Protein AF-A0A948G8B1-F1 (afdb_monomer_lite)

Structure (mmCIF, N/CA/C/O backbone):
data_AF-A0A948G8B1-F1
#
_entry.id   AF-A0A948G8B1-F1
#
loop_
_atom_site.group_PDB
_atom_site.id
_atom_site.type_symbol
_atom_site.label_atom_id
_atom_site.label_alt_id
_atom_site.label_comp_id
_atom_site.label_asym_id
_atom_site.label_entity_id
_atom_site.label_seq_id
_atom_site.pdbx_PDB_ins_code
_atom_site.Cartn_x
_atom_site.Cartn_y
_atom_site.Cartn_z
_atom_site.occupancy
_atom_site.B_iso_or_equiv
_atom_site.auth_seq_id
_atom_site.auth_comp_id
_atom_site.auth_asym_id
_atom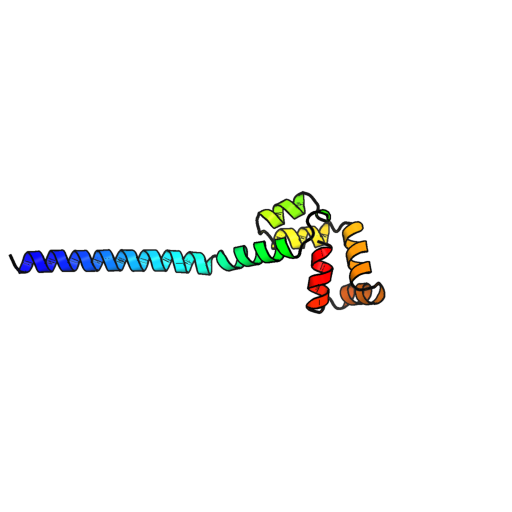_site.auth_atom_id
_atom_site.pdbx_PDB_model_num
ATOM 1 N N . MET A 1 1 ? 44.461 9.089 -49.439 1.00 60.22 1 MET A N 1
ATOM 2 C CA . ME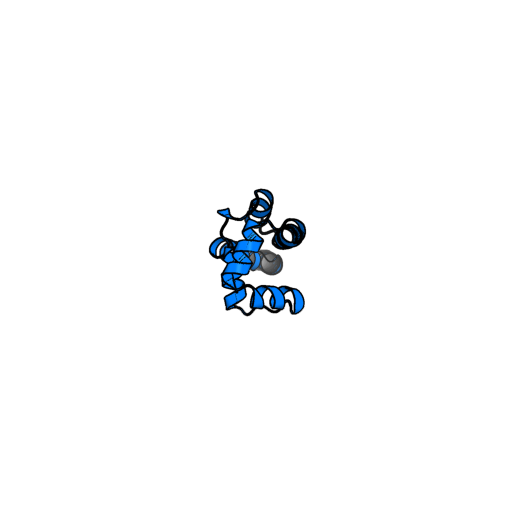T A 1 1 ? 43.293 8.198 -49.259 1.00 60.22 1 MET A CA 1
ATOM 3 C C . MET A 1 1 ? 43.268 7.544 -47.868 1.00 60.22 1 MET A C 1
ATOM 5 O O . MET A 1 1 ? 42.324 7.785 -47.132 1.00 60.22 1 MET A O 1
ATOM 9 N N . PHE A 1 2 ? 44.329 6.848 -47.433 1.00 64.75 2 PHE A N 1
ATOM 10 C CA . PHE A 1 2 ? 44.384 6.138 -46.135 1.00 64.75 2 PHE A CA 1
ATOM 11 C C . PHE A 1 2 ? 44.199 7.018 -44.874 1.00 64.75 2 PHE A C 1
ATOM 13 O O . PHE A 1 2 ? 43.527 6.619 -43.927 1.00 64.75 2 PHE A O 1
ATOM 20 N N . LYS A 1 3 ? 44.744 8.248 -44.862 1.00 74.81 3 LYS A N 1
ATOM 21 C CA . LYS A 1 3 ? 44.592 9.189 -43.730 1.00 74.81 3 LYS A CA 1
ATOM 22 C C . LYS A 1 3 ? 43.145 9.664 -43.535 1.00 74.81 3 LYS A C 1
ATOM 24 O O . LYS A 1 3 ? 42.688 9.727 -42.405 1.00 74.81 3 LYS A O 1
ATOM 29 N N . ILE A 1 4 ? 42.425 9.932 -44.627 1.00 76.00 4 ILE A N 1
ATOM 30 C CA . ILE A 1 4 ? 41.033 10.416 -44.592 1.00 76.00 4 ILE A CA 1
ATOM 31 C C . ILE A 1 4 ? 40.105 9.316 -44.068 1.00 76.00 4 ILE A C 1
ATOM 33 O O . ILE A 1 4 ? 39.298 9.572 -43.183 1.00 76.00 4 ILE A O 1
ATOM 37 N N . VAL A 1 5 ? 40.283 8.076 -44.538 1.00 77.75 5 VAL A N 1
ATOM 38 C CA . VAL A 1 5 ? 39.512 6.914 -44.060 1.00 77.75 5 VAL A CA 1
ATOM 39 C C . VAL A 1 5 ? 39.718 6.693 -42.558 1.00 77.75 5 VAL A C 1
ATOM 41 O O . VAL A 1 5 ? 38.753 6.476 -41.832 1.00 77.75 5 VAL A O 1
ATOM 44 N N . LYS A 1 6 ? 40.956 6.832 -42.064 1.00 79.31 6 LYS A N 1
ATOM 45 C CA . LYS A 1 6 ? 41.266 6.719 -40.631 1.00 79.31 6 LYS A CA 1
ATOM 46 C C . LYS A 1 6 ? 40.611 7.828 -39.798 1.00 79.31 6 LYS A C 1
ATOM 48 O O . LYS A 1 6 ? 40.085 7.542 -38.728 1.00 79.31 6 LYS A O 1
ATOM 53 N N . THR A 1 7 ? 40.614 9.071 -40.283 1.00 83.69 7 THR A N 1
ATOM 54 C CA . THR A 1 7 ? 39.961 10.200 -39.600 1.00 83.69 7 THR A CA 1
ATOM 55 C C . THR A 1 7 ? 38.443 10.036 -39.557 1.00 83.69 7 THR A C 1
ATOM 57 O O . THR A 1 7 ? 37.842 10.231 -38.505 1.00 83.69 7 THR A O 1
ATOM 60 N N . VAL A 1 8 ? 37.824 9.615 -40.663 1.00 82.50 8 VAL A N 1
ATOM 61 C CA . VAL A 1 8 ? 36.378 9.346 -40.720 1.00 82.50 8 VAL A CA 1
ATOM 62 C C . VAL A 1 8 ? 36.001 8.206 -39.772 1.00 82.50 8 VAL A C 1
ATOM 64 O O . VAL A 1 8 ? 35.062 8.342 -38.995 1.00 82.50 8 VAL A O 1
ATOM 67 N N . PHE A 1 9 ? 36.774 7.118 -39.758 1.00 82.69 9 PHE A N 1
ATOM 68 C CA . PHE A 1 9 ? 36.544 5.999 -38.844 1.00 82.69 9 PHE A CA 1
ATOM 69 C C . PHE A 1 9 ? 36.679 6.413 -37.369 1.00 82.69 9 PHE A C 1
ATOM 71 O O . PHE A 1 9 ? 35.859 6.032 -36.538 1.00 82.69 9 PHE A O 1
ATOM 78 N N . MET A 1 10 ? 37.670 7.248 -37.042 1.00 82.75 10 MET A N 1
ATOM 79 C CA . MET A 1 10 ? 37.856 7.772 -35.686 1.00 82.75 10 MET A CA 1
ATOM 80 C C . MET A 1 10 ? 36.670 8.639 -35.235 1.00 82.75 10 MET A C 1
ATOM 82 O O . MET A 1 10 ? 36.210 8.494 -34.105 1.00 82.75 10 MET A O 1
ATOM 86 N N . LEU A 1 11 ? 36.131 9.486 -36.118 1.00 84.81 11 LEU A N 1
ATOM 87 C CA . LEU A 1 11 ? 34.944 10.300 -35.828 1.00 84.81 11 LEU A CA 1
ATOM 88 C C . LEU A 1 11 ? 33.691 9.444 -35.604 1.00 84.81 11 LEU A C 1
ATOM 90 O O . LEU A 1 11 ? 32.923 9.720 -34.685 1.00 84.81 11 LEU A O 1
ATOM 94 N N . ILE A 1 12 ? 33.511 8.378 -36.389 1.00 84.19 12 ILE A N 1
ATOM 95 C CA . ILE A 1 12 ? 32.401 7.431 -36.209 1.00 84.19 12 ILE A CA 1
ATOM 96 C C . ILE A 1 12 ? 32.495 6.745 -34.840 1.00 84.19 12 ILE A C 1
ATOM 98 O O . ILE A 1 12 ? 31.505 6.688 -34.118 1.00 84.19 12 ILE A O 1
ATOM 102 N N . MET A 1 13 ? 33.682 6.282 -34.439 1.00 82.44 13 MET A N 1
ATOM 103 C CA . MET A 1 13 ? 33.875 5.632 -33.136 1.00 82.44 13 MET A CA 1
ATOM 104 C C . MET A 1 13 ? 33.601 6.581 -31.961 1.00 82.44 13 MET A C 1
ATOM 106 O O . MET A 1 13 ? 33.012 6.170 -30.962 1.00 82.44 13 MET A O 1
ATOM 110 N N . ILE A 1 14 ? 33.972 7.859 -32.090 1.00 85.81 14 ILE A N 1
ATOM 111 C CA . ILE A 1 14 ? 33.656 8.890 -31.090 1.00 85.81 14 ILE A CA 1
ATOM 112 C C . ILE A 1 14 ? 32.139 9.103 -30.996 1.00 85.81 14 ILE A C 1
ATOM 114 O O . ILE A 1 14 ? 31.597 9.132 -29.894 1.00 85.81 14 ILE A O 1
ATOM 118 N N . LEU A 1 15 ? 31.441 9.194 -32.133 1.00 85.81 15 LEU A N 1
ATOM 119 C CA . LEU A 1 15 ? 29.982 9.337 -32.164 1.00 85.81 15 LEU A CA 1
ATOM 120 C C . LEU A 1 15 ? 29.273 8.141 -31.517 1.00 85.81 15 LEU A C 1
ATOM 122 O O . LEU A 1 15 ? 28.374 8.335 -30.703 1.00 85.81 15 LEU A O 1
ATOM 126 N N . VAL A 1 16 ? 29.712 6.915 -31.812 1.00 84.81 16 VAL A N 1
ATOM 127 C CA . VAL A 1 16 ? 29.175 5.699 -31.179 1.00 84.81 16 VAL A CA 1
ATOM 128 C C . VAL A 1 16 ? 29.399 5.728 -29.664 1.00 84.81 16 VAL A C 1
ATOM 130 O O . VAL A 1 16 ? 28.477 5.444 -28.902 1.00 84.81 16 VAL A O 1
ATOM 133 N N . GLY A 1 17 ? 30.588 6.139 -29.213 1.00 81.31 17 GLY A N 1
ATOM 134 C CA . GLY A 1 17 ? 30.887 6.292 -27.788 1.00 81.31 17 GLY A CA 1
ATOM 135 C C . GLY A 1 17 ? 29.964 7.292 -27.084 1.00 81.31 17 GLY A C 1
ATOM 136 O O . GLY A 1 17 ? 29.457 7.005 -26.001 1.00 81.31 17 GLY A O 1
ATOM 137 N N . LEU A 1 18 ? 29.679 8.434 -27.717 1.00 87.94 18 LEU A N 1
ATOM 138 C CA . LEU A 1 18 ? 28.769 9.445 -27.170 1.00 87.94 18 LEU A CA 1
ATOM 139 C C . LEU A 1 18 ? 27.325 8.934 -27.058 1.00 87.94 18 LEU A C 1
ATOM 141 O O . LEU A 1 18 ? 26.673 9.189 -26.046 1.00 87.94 18 LEU A O 1
ATOM 145 N N . VAL A 1 19 ? 26.842 8.173 -28.045 1.00 86.12 19 VAL A N 1
ATOM 146 C CA . VAL A 1 19 ? 25.499 7.565 -28.010 1.00 86.12 19 VAL A CA 1
ATOM 147 C C . VAL A 1 19 ? 25.371 6.574 -26.853 1.00 86.12 19 VAL A C 1
ATOM 149 O O . VAL A 1 19 ? 24.374 6.599 -26.131 1.00 86.12 19 VAL A O 1
ATOM 152 N N . ILE A 1 20 ? 26.389 5.740 -26.629 1.00 84.31 20 ILE A N 1
ATOM 153 C CA . ILE A 1 20 ? 26.393 4.772 -25.524 1.00 84.31 20 ILE A CA 1
ATOM 154 C C . ILE A 1 20 ? 26.388 5.494 -24.173 1.00 84.31 20 ILE A C 1
ATOM 156 O O . ILE A 1 20 ? 25.607 5.139 -23.295 1.00 84.31 20 ILE A O 1
ATOM 160 N N . ILE A 1 21 ? 27.209 6.534 -24.000 1.00 80.81 21 ILE A N 1
ATOM 161 C CA . ILE A 1 21 ? 27.253 7.317 -22.753 1.00 80.81 21 ILE A CA 1
ATOM 162 C C . ILE A 1 21 ? 25.907 8.005 -22.491 1.00 80.81 21 ILE A C 1
ATOM 164 O O . ILE A 1 21 ? 25.421 7.987 -21.361 1.00 80.81 21 ILE A O 1
ATOM 168 N N . PHE A 1 22 ? 25.279 8.565 -23.526 1.00 80.44 22 PHE A N 1
ATOM 169 C CA . PHE A 1 22 ? 23.962 9.191 -23.423 1.00 80.44 22 PHE A CA 1
ATOM 170 C C . PHE A 1 22 ? 22.872 8.184 -23.022 1.00 80.44 22 PHE A C 1
ATOM 172 O O . PHE A 1 22 ? 22.108 8.441 -22.091 1.00 80.44 22 PHE A O 1
ATOM 179 N N . ALA A 1 23 ? 22.838 7.010 -23.659 1.00 76.31 23 ALA A N 1
ATOM 180 C CA . ALA A 1 23 ? 21.908 5.939 -23.305 1.00 76.31 23 ALA A CA 1
ATOM 181 C C . ALA A 1 23 ? 22.119 5.459 -21.859 1.00 76.31 23 ALA A C 1
ATOM 183 O O . ALA A 1 23 ? 21.160 5.357 -21.094 1.00 76.31 23 ALA A O 1
ATOM 184 N N . SER A 1 24 ? 23.375 5.252 -21.453 1.00 76.94 24 SER A N 1
ATOM 185 C CA . SER A 1 24 ? 23.741 4.876 -20.084 1.00 76.94 24 SER A CA 1
ATOM 186 C C . SER A 1 24 ? 23.359 5.944 -19.058 1.00 76.94 24 SER A C 1
ATOM 188 O O . SER A 1 24 ? 22.906 5.598 -17.972 1.00 76.94 24 SER A O 1
ATOM 190 N N . TYR A 1 25 ? 23.482 7.235 -19.387 1.00 81.06 25 TYR A N 1
ATOM 191 C CA . TYR A 1 25 ? 23.041 8.333 -18.522 1.00 81.06 25 TYR A CA 1
ATOM 192 C C . TYR A 1 25 ? 21.520 8.328 -18.323 1.00 81.06 25 TYR A C 1
ATOM 194 O O . TYR A 1 25 ? 21.056 8.462 -17.192 1.00 81.06 25 TYR A O 1
ATOM 202 N N . HIS A 1 26 ? 20.740 8.132 -19.389 1.00 71.00 26 HIS A N 1
ATOM 203 C CA . HIS A 1 26 ? 19.280 8.054 -19.298 1.00 71.00 26 HIS A CA 1
ATOM 204 C C . HIS A 1 26 ? 18.803 6.801 -18.558 1.00 71.00 26 HIS A C 1
ATOM 206 O O . HIS A 1 26 ? 17.902 6.903 -17.729 1.00 71.00 26 HIS A O 1
ATOM 212 N N . LEU A 1 27 ? 19.446 5.653 -18.785 1.00 66.12 27 LEU A N 1
ATOM 213 C CA . LEU A 1 27 ? 19.205 4.425 -18.026 1.00 66.12 27 LEU A CA 1
ATOM 214 C C . LEU A 1 27 ? 19.551 4.605 -16.546 1.00 66.12 27 LEU A C 1
ATOM 216 O O . LEU A 1 27 ? 18.733 4.292 -15.690 1.00 66.12 27 LEU A O 1
ATOM 220 N N . TYR A 1 28 ? 20.719 5.171 -16.231 1.00 71.56 28 TYR A N 1
ATOM 221 C CA . TYR A 1 28 ? 21.119 5.476 -14.856 1.00 71.56 28 TYR A CA 1
ATOM 222 C C . TYR A 1 28 ? 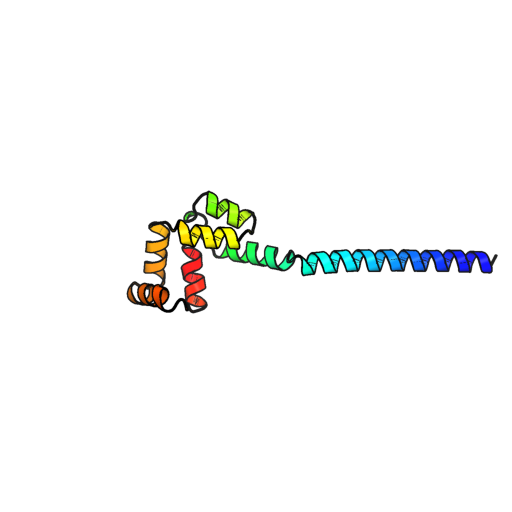20.146 6.451 -14.190 1.00 71.56 28 TYR A C 1
ATOM 224 O O . TYR A 1 28 ? 19.750 6.239 -13.047 1.00 71.56 28 TYR A O 1
ATOM 232 N N . LYS A 1 29 ? 19.718 7.500 -14.901 1.00 62.53 29 LYS A N 1
ATOM 233 C CA . LYS A 1 29 ? 18.753 8.478 -14.393 1.00 62.53 29 LYS A CA 1
ATOM 234 C C . LYS A 1 29 ? 17.373 7.855 -14.176 1.00 62.53 29 LYS A C 1
ATOM 236 O O . LYS A 1 29 ? 16.799 8.132 -13.136 1.00 62.53 29 LYS A O 1
ATOM 241 N N . GLY A 1 30 ? 16.885 7.001 -15.079 1.00 56.94 30 GLY A N 1
ATOM 242 C CA . GLY A 1 30 ? 15.615 6.273 -14.936 1.00 56.94 30 GLY A CA 1
ATOM 243 C C . GLY A 1 30 ? 15.635 5.229 -13.813 1.00 56.94 30 GLY A C 1
ATOM 244 O O . GLY A 1 30 ? 14.678 5.080 -13.056 1.00 56.94 30 GLY A O 1
ATOM 245 N N . PHE A 1 31 ? 16.769 4.548 -13.639 1.00 57.66 31 PHE A N 1
ATOM 246 C CA . PHE A 1 31 ? 16.976 3.606 -12.540 1.00 57.66 31 PHE A CA 1
ATOM 247 C C . PHE A 1 31 ? 17.059 4.334 -11.190 1.00 57.66 31 PHE A C 1
ATOM 249 O O . PHE A 1 31 ? 16.469 3.901 -10.203 1.00 57.66 31 PHE A O 1
ATOM 256 N N . LYS A 1 32 ? 17.750 5.482 -11.147 1.00 58.62 32 LYS A N 1
ATOM 257 C CA . LYS A 1 32 ? 17.897 6.313 -9.944 1.00 58.62 32 LYS A CA 1
ATOM 258 C C . LYS A 1 32 ? 16.657 7.162 -9.639 1.00 58.62 32 LYS A C 1
ATOM 260 O O . LYS A 1 32 ? 16.462 7.523 -8.485 1.00 58.62 32 LYS A O 1
ATOM 265 N N . SER A 1 33 ? 15.809 7.465 -10.626 1.00 55.47 33 SER A N 1
ATOM 266 C CA . SER A 1 33 ? 14.543 8.187 -10.430 1.00 55.47 33 SER A CA 1
ATOM 267 C C . SER A 1 33 ? 13.435 7.320 -9.827 1.00 55.47 33 SER A C 1
ATOM 269 O O . SER A 1 33 ? 12.330 7.815 -9.642 1.00 55.47 33 SER A O 1
ATOM 271 N N . GLY A 1 34 ? 13.709 6.048 -9.513 1.00 56.09 34 GLY A N 1
ATOM 272 C CA . GLY A 1 34 ? 12.757 5.170 -8.839 1.00 56.09 34 GLY A CA 1
ATOM 273 C C . GLY A 1 34 ? 11.654 4.634 -9.747 1.00 56.09 34 GLY A C 1
ATOM 274 O O . GLY A 1 34 ? 10.662 4.146 -9.230 1.00 56.09 34 GLY A O 1
ATOM 275 N N . ASP A 1 35 ? 11.808 4.687 -11.072 1.00 68.06 35 ASP A N 1
ATOM 276 C CA . ASP A 1 35 ? 10.719 4.390 -12.012 1.00 68.06 35 ASP A CA 1
ATOM 277 C C . ASP A 1 35 ? 10.335 2.900 -12.000 1.00 68.06 35 ASP A C 1
ATOM 279 O O . ASP A 1 35 ? 9.169 2.544 -11.868 1.00 68.06 35 ASP A O 1
ATOM 283 N N . ILE A 1 36 ? 11.326 2.002 -11.994 1.00 61.66 36 ILE A N 1
ATOM 284 C CA . ILE A 1 36 ? 11.083 0.556 -11.869 1.00 61.66 36 ILE A CA 1
ATOM 285 C C . ILE A 1 36 ? 10.537 0.208 -10.481 1.00 61.66 36 ILE A C 1
ATOM 287 O O . ILE A 1 36 ? 9.567 -0.536 -10.379 1.00 61.66 36 ILE A O 1
ATOM 291 N N . THR A 1 37 ? 11.119 0.749 -9.410 1.00 63.00 37 THR A N 1
ATOM 292 C CA . THR A 1 37 ? 10.654 0.487 -8.039 1.00 63.00 37 THR A CA 1
ATOM 293 C C . THR A 1 37 ? 9.239 1.019 -7.822 1.00 63.00 37 THR A C 1
ATOM 295 O O . THR A 1 37 ? 8.400 0.298 -7.299 1.00 63.00 37 THR A O 1
ATOM 298 N N . SER A 1 38 ? 8.943 2.236 -8.276 1.00 65.75 38 SER A N 1
ATOM 299 C CA . SER A 1 38 ? 7.612 2.846 -8.227 1.00 65.75 38 SER A CA 1
ATOM 300 C C . SER A 1 38 ? 6.609 2.046 -9.056 1.00 65.75 38 SER A C 1
ATOM 302 O O . SER A 1 38 ? 5.527 1.722 -8.572 1.00 65.75 38 SER A O 1
ATOM 304 N N . TYR A 1 39 ? 6.994 1.615 -10.261 1.00 66.50 39 TYR A N 1
ATOM 305 C CA . TYR A 1 39 ? 6.177 0.742 -11.097 1.00 66.50 39 TYR A CA 1
ATOM 306 C C . TYR A 1 39 ? 5.876 -0.597 -10.409 1.00 66.50 39 TYR A C 1
ATOM 308 O O . TYR A 1 39 ? 4.716 -1.001 -10.335 1.00 66.50 39 TYR A O 1
ATOM 316 N N . PHE A 1 40 ? 6.885 -1.273 -9.851 1.00 66.12 40 PHE A N 1
ATOM 317 C CA . PHE A 1 40 ? 6.693 -2.518 -9.103 1.00 66.12 40 PHE A CA 1
ATOM 318 C C . PHE A 1 40 ? 5.810 -2.314 -7.870 1.00 66.12 40 PHE A C 1
ATOM 320 O O . PHE A 1 40 ? 4.888 -3.098 -7.665 1.00 66.12 40 PHE A O 1
ATOM 327 N N . MET A 1 41 ? 6.036 -1.252 -7.092 1.00 68.75 41 MET A N 1
ATOM 328 C CA . MET A 1 41 ? 5.217 -0.925 -5.921 1.00 68.75 41 MET A CA 1
ATOM 329 C C . MET A 1 41 ? 3.773 -0.611 -6.315 1.00 68.75 41 MET A C 1
ATOM 331 O O . MET A 1 41 ? 2.855 -1.083 -5.657 1.00 68.75 41 MET A O 1
ATOM 335 N 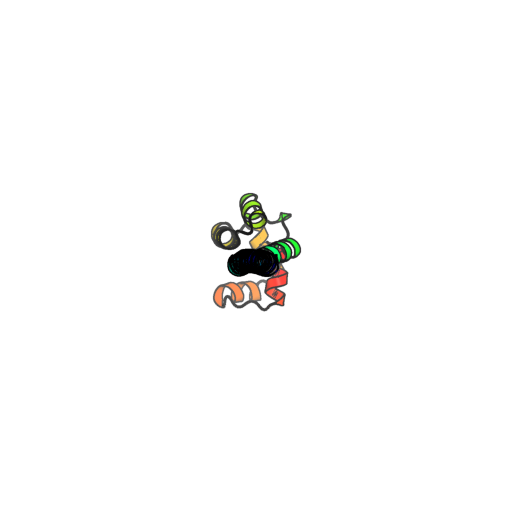N . LYS A 1 42 ? 3.542 0.080 -7.437 1.00 73.00 42 LYS A N 1
ATOM 336 C CA . LYS A 1 42 ? 2.207 0.326 -8.006 1.00 73.00 42 LYS A CA 1
ATOM 337 C C . LYS A 1 42 ? 1.482 -0.951 -8.372 1.00 73.00 42 LYS A C 1
ATOM 339 O O . LYS A 1 42 ? 0.314 -1.096 -8.023 1.00 73.00 42 LYS A O 1
ATOM 344 N N . TYR A 1 43 ? 2.144 -1.880 -9.051 1.00 76.62 43 TYR A N 1
ATOM 345 C CA . TYR A 1 43 ? 1.524 -3.161 -9.384 1.00 76.62 43 TYR A CA 1
ATOM 346 C C . TYR A 1 43 ? 1.292 -4.030 -8.148 1.00 76.62 43 TYR A C 1
ATOM 348 O O . TYR A 1 43 ? 0.208 -4.594 -8.009 1.00 76.62 43 TYR A O 1
ATOM 356 N N . ALA A 1 44 ? 2.265 -4.097 -7.237 1.00 76.38 44 ALA A N 1
ATOM 357 C CA . ALA A 1 44 ? 2.135 -4.831 -5.985 1.00 76.38 44 ALA A CA 1
ATOM 358 C C . ALA A 1 44 ? 0.969 -4.281 -5.154 1.00 76.38 44 ALA A C 1
ATOM 360 O O . ALA A 1 44 ? 0.057 -5.039 -4.839 1.00 76.38 44 ALA A O 1
ATOM 361 N N . ALA A 1 45 ? 0.930 -2.968 -4.909 1.00 77.69 45 ALA A N 1
ATOM 362 C CA . ALA A 1 45 ? -0.158 -2.297 -4.204 1.00 77.69 45 ALA A CA 1
ATOM 363 C C . ALA A 1 45 ? -1.509 -2.565 -4.880 1.00 77.69 45 ALA A C 1
ATOM 365 O O . ALA A 1 45 ? -2.414 -3.082 -4.240 1.00 77.69 45 ALA A O 1
ATOM 366 N N . LYS A 1 46 ? -1.633 -2.354 -6.197 1.00 78.94 46 LYS A N 1
ATOM 367 C CA . LYS A 1 46 ? -2.879 -2.645 -6.931 1.00 78.94 46 LYS A CA 1
ATOM 368 C C . LYS A 1 46 ? -3.337 -4.102 -6.845 1.00 78.94 46 LYS A C 1
ATOM 370 O O . LYS A 1 46 ? -4.524 -4.358 -6.999 1.00 78.94 46 LYS A O 1
ATOM 375 N N . SER A 1 47 ? -2.416 -5.047 -6.666 1.00 80.38 47 SER A N 1
ATOM 376 C CA . SER A 1 47 ? -2.749 -6.472 -6.566 1.00 80.38 47 SER A CA 1
ATOM 377 C C . SER A 1 47 ? -3.186 -6.908 -5.166 1.00 80.38 47 SER A C 1
ATOM 379 O O . SER A 1 47 ? -3.860 -7.928 -5.039 1.00 80.38 47 SER A O 1
ATOM 381 N N . ILE A 1 48 ? -2.797 -6.161 -4.129 1.00 81.44 48 ILE A N 1
ATOM 382 C CA . ILE A 1 48 ? -3.052 -6.519 -2.725 1.00 81.44 48 ILE A CA 1
ATOM 383 C C . ILE A 1 48 ? -4.104 -5.633 -2.046 1.00 81.44 48 ILE A C 1
ATOM 385 O O . ILE A 1 48 ? -4.583 -6.026 -0.985 1.00 81.44 48 ILE A O 1
ATOM 389 N N . VAL A 1 49 ? -4.425 -4.484 -2.651 1.00 84.62 49 VAL A N 1
ATOM 390 C CA . VAL A 1 49 ? -5.398 -3.478 -2.198 1.00 84.62 49 VAL A CA 1
ATOM 391 C C . VAL A 1 49 ? -6.755 -3.717 -2.872 1.00 84.62 49 VAL A C 1
ATOM 393 O O . VAL A 1 49 ? -6.854 -3.774 -4.102 1.00 84.62 49 VAL A O 1
ATOM 396 N N . ASP A 1 50 ? -7.806 -3.862 -2.072 1.00 86.12 50 ASP A N 1
ATOM 397 C CA . ASP A 1 50 ? -9.208 -3.909 -2.476 1.00 86.12 50 ASP A CA 1
ATOM 398 C C . ASP A 1 50 ? -9.757 -2.495 -2.709 1.00 86.12 50 ASP A C 1
ATOM 400 O O . ASP A 1 50 ? -10.333 -1.843 -1.841 1.00 86.12 50 ASP A O 1
ATOM 404 N N . ARG A 1 51 ? -9.669 -2.055 -3.967 1.00 86.56 51 ARG A N 1
ATOM 405 C CA . ARG A 1 51 ? -10.114 -0.724 -4.410 1.00 86.56 51 ARG A CA 1
ATOM 406 C C . ARG A 1 51 ? -11.567 -0.380 -4.073 1.00 86.56 51 ARG A C 1
ATOM 408 O O . ARG A 1 51 ? -11.910 0.796 -4.149 1.00 86.56 51 ARG A O 1
ATOM 415 N N . THR A 1 52 ? -12.428 -1.355 -3.770 1.00 86.75 52 THR A N 1
ATOM 416 C CA . THR A 1 52 ? -13.819 -1.073 -3.381 1.00 86.75 52 THR A CA 1
ATOM 417 C C . THR A 1 52 ? -13.931 -0.450 -1.993 1.00 86.75 52 THR A C 1
ATOM 419 O O . THR A 1 52 ? -14.945 0.175 -1.699 1.00 86.75 52 THR A O 1
ATOM 422 N N . LYS A 1 53 ? -12.873 -0.564 -1.182 1.00 84.75 53 LYS A N 1
ATOM 423 C CA . LYS A 1 53 ? -12.787 -0.031 0.181 1.00 84.75 53 LYS A CA 1
ATOM 424 C C . LYS A 1 53 ? -12.053 1.302 0.272 1.00 84.75 53 LYS A C 1
ATOM 426 O O . LYS A 1 53 ? -11.950 1.871 1.359 1.00 84.75 53 LYS A O 1
ATOM 431 N N . LEU A 1 54 ? -11.553 1.807 -0.856 1.00 87.38 54 LEU A N 1
ATOM 432 C CA . LEU A 1 54 ? -10.892 3.103 -0.945 1.00 87.38 54 LEU A CA 1
ATOM 433 C C . LEU A 1 54 ? -11.881 4.229 -1.227 1.00 87.38 54 LEU A C 1
ATOM 435 O O . LEU A 1 54 ? -12.823 4.090 -2.010 1.00 87.38 54 LEU A O 1
ATOM 439 N N . SER A 1 55 ? -11.590 5.400 -0.666 1.00 89.62 55 SER A N 1
ATOM 440 C CA . SER A 1 55 ? -12.220 6.643 -1.107 1.00 89.62 55 SER A CA 1
ATOM 441 C C . SER A 1 55 ? -11.772 7.009 -2.536 1.00 89.62 55 SER A C 1
ATOM 443 O O . SER A 1 55 ? -10.691 6.598 -2.973 1.00 89.62 55 SER A O 1
ATOM 445 N N . PRO A 1 56 ? -12.537 7.833 -3.280 1.00 92.44 56 PRO A N 1
ATOM 446 C CA . PRO A 1 56 ? -12.116 8.303 -4.603 1.00 92.44 56 PRO A CA 1
ATOM 447 C C . PRO A 1 56 ? -10.722 8.952 -4.605 1.00 92.44 56 PRO A C 1
ATOM 449 O O . PRO A 1 56 ? -9.918 8.681 -5.492 1.00 92.44 56 PRO A O 1
ATOM 452 N N . THR A 1 57 ? -10.399 9.737 -3.575 1.00 92.00 57 THR A N 1
ATOM 453 C CA . THR A 1 57 ? -9.090 10.390 -3.419 1.00 92.00 57 THR A CA 1
ATOM 454 C C . THR A 1 57 ? -7.961 9.380 -3.184 1.00 92.00 57 THR A C 1
ATOM 456 O O . THR A 1 57 ? -6.896 9.488 -3.790 1.00 92.00 57 THR A O 1
ATOM 459 N N . GLN A 1 58 ? -8.193 8.339 -2.380 1.00 90.69 58 GLN A N 1
ATOM 460 C CA . GLN A 1 58 ? -7.217 7.261 -2.171 1.00 90.69 58 GLN A CA 1
ATOM 461 C C . GLN A 1 58 ? -6.949 6.484 -3.464 1.00 90.69 58 GLN A C 1
ATOM 463 O O . GLN A 1 58 ? -5.809 6.110 -3.752 1.00 90.69 58 GLN A O 1
ATOM 468 N N . VAL A 1 59 ? -7.986 6.283 -4.284 1.00 90.94 59 VAL A N 1
ATOM 469 C CA . VAL A 1 59 ? -7.838 5.668 -5.607 1.00 90.94 59 VAL A CA 1
ATOM 470 C C . VAL A 1 59 ? -6.973 6.528 -6.531 1.00 90.94 59 VAL A C 1
ATOM 472 O O . VAL A 1 59 ? -6.122 5.979 -7.233 1.00 90.94 59 VAL A O 1
ATOM 475 N N . GLU A 1 60 ? -7.141 7.852 -6.519 1.00 92.00 60 GLU A N 1
ATOM 476 C CA . GLU A 1 60 ? -6.312 8.771 -7.310 1.00 92.00 60 GLU A CA 1
ATOM 477 C C . GLU A 1 60 ? -4.833 8.693 -6.909 1.00 92.00 60 GLU A C 1
ATOM 479 O O . GLU A 1 60 ? -3.972 8.551 -7.783 1.00 92.00 60 GLU A O 1
ATOM 484 N N . TYR A 1 61 ? -4.525 8.690 -5.607 1.00 89.38 61 TYR A N 1
ATOM 485 C CA . TYR A 1 61 ? -3.149 8.524 -5.125 1.00 89.38 61 TYR A CA 1
ATOM 486 C C . TYR A 1 61 ? -2.551 7.169 -5.526 1.00 89.38 61 TYR A C 1
ATOM 488 O O . TYR A 1 61 ? -1.424 7.109 -6.028 1.00 89.38 61 TYR A O 1
ATOM 496 N N . LEU A 1 62 ? -3.321 6.082 -5.400 1.00 88.12 62 LEU A N 1
ATOM 497 C CA . LEU A 1 62 ? -2.900 4.746 -5.830 1.00 88.12 62 LEU A CA 1
ATOM 498 C C . LEU A 1 62 ? -2.621 4.684 -7.344 1.00 88.12 62 LEU A C 1
ATOM 500 O O . LEU A 1 62 ? -1.645 4.068 -7.785 1.00 88.12 62 LEU A O 1
ATOM 504 N N . ASP A 1 63 ? -3.461 5.320 -8.163 1.00 87.75 63 ASP A N 1
ATOM 505 C CA . ASP A 1 63 ? -3.291 5.358 -9.616 1.00 87.75 63 ASP A CA 1
ATOM 506 C C . ASP A 1 63 ? -2.120 6.252 -10.050 1.00 87.75 63 ASP A C 1
ATOM 508 O O . ASP A 1 63 ? -1.452 5.925 -11.041 1.00 87.75 63 ASP A O 1
ATOM 512 N N . ALA A 1 64 ? -1.807 7.299 -9.285 1.00 87.19 64 ALA A N 1
ATOM 513 C CA . ALA A 1 64 ? -0.621 8.133 -9.464 1.00 87.19 64 ALA A CA 1
ATOM 514 C C . ALA A 1 64 ? 0.680 7.453 -8.991 1.00 87.19 64 ALA A C 1
ATOM 516 O O . ALA A 1 64 ? 1.760 7.831 -9.442 1.00 87.19 64 ALA A O 1
ATOM 517 N N . GLY A 1 65 ? 0.592 6.421 -8.142 1.00 84.00 65 GLY A N 1
ATOM 518 C CA . GLY A 1 65 ? 1.757 5.847 -7.456 1.00 84.00 65 GLY A CA 1
ATOM 519 C C . GLY A 1 65 ? 2.290 6.747 -6.335 1.00 84.00 65 GLY A C 1
ATOM 520 O O . GLY A 1 65 ? 3.445 6.612 -5.935 1.00 84.00 65 GLY A O 1
ATOM 521 N N . ASP A 1 66 ? 1.462 7.670 -5.842 1.00 86.38 66 ASP A N 1
ATOM 522 C CA . ASP A 1 66 ? 1.778 8.575 -4.740 1.00 86.38 66 ASP A CA 1
ATOM 523 C C . ASP A 1 66 ? 1.436 7.909 -3.398 1.00 86.38 66 ASP A C 1
ATOM 525 O O . ASP A 1 66 ? 0.421 8.191 -2.759 1.00 86.38 66 ASP A O 1
ATOM 529 N N . PHE A 1 67 ? 2.271 6.950 -2.992 1.00 83.25 67 PHE A N 1
ATOM 530 C CA . PHE A 1 67 ? 2.052 6.189 -1.757 1.00 83.25 67 PHE A CA 1
ATOM 531 C C . PHE A 1 67 ? 2.220 7.030 -0.495 1.00 83.25 67 PHE A C 1
ATOM 533 O O . PHE A 1 67 ? 1.641 6.692 0.530 1.00 83.25 67 PHE A O 1
ATOM 540 N N . GLU A 1 68 ? 3.001 8.108 -0.556 1.00 84.56 68 GLU A N 1
ATOM 541 C CA . GLU A 1 68 ? 3.177 9.010 0.581 1.00 84.56 68 GLU A CA 1
ATOM 542 C C . GLU A 1 68 ? 1.868 9.749 0.872 1.00 84.56 68 GLU A C 1
ATOM 544 O O . GLU A 1 68 ? 1.381 9.712 2.004 1.00 84.56 68 GLU A O 1
ATOM 549 N N . SER A 1 69 ? 1.245 10.330 -0.160 1.00 89.81 69 SER A N 1
ATOM 550 C CA . SER A 1 69 ? -0.074 10.951 -0.018 1.00 89.81 69 SER A CA 1
ATOM 551 C C . SER A 1 69 ? -1.154 9.928 0.323 1.00 89.81 69 SER A C 1
ATOM 553 O O . SER A 1 69 ? -2.005 10.221 1.158 1.00 89.81 69 SER A O 1
ATOM 555 N N . LEU A 1 70 ? -1.099 8.716 -0.246 1.00 88.00 70 LEU A N 1
ATOM 556 C CA . LEU A 1 70 ? -2.032 7.639 0.099 1.00 88.00 70 LEU A CA 1
ATOM 557 C C . LEU A 1 70 ? -1.956 7.267 1.585 1.00 88.00 70 LEU A C 1
ATOM 559 O O . LEU A 1 70 ? -2.987 7.204 2.245 1.00 88.00 70 LEU A O 1
ATOM 563 N N . VAL A 1 71 ? -0.753 7.042 2.124 1.00 84.19 71 VAL A N 1
ATOM 564 C CA . VAL A 1 71 ? -0.564 6.710 3.547 1.00 84.19 71 VAL A CA 1
ATOM 565 C C . VAL A 1 71 ? -1.059 7.851 4.426 1.00 84.19 71 VAL A C 1
ATOM 567 O O . VAL A 1 71 ? -1.812 7.611 5.365 1.00 84.19 71 VAL A O 1
ATOM 570 N N . LYS A 1 72 ? -0.695 9.092 4.095 1.00 87.88 72 LYS A N 1
ATOM 571 C CA . LYS A 1 72 ? -1.132 10.267 4.850 1.00 87.88 72 LYS A CA 1
ATOM 572 C C . LYS A 1 72 ? -2.652 10.428 4.839 1.00 87.88 72 LYS A C 1
ATOM 574 O O . LYS A 1 72 ? -3.232 10.757 5.870 1.00 87.88 72 LYS A O 1
ATOM 579 N N . ASP A 1 73 ? -3.296 10.203 3.697 1.00 89.75 73 ASP A N 1
ATOM 580 C CA . ASP A 1 73 ? -4.752 10.258 3.600 1.00 89.75 73 ASP A CA 1
ATOM 581 C C . ASP A 1 73 ? -5.409 9.134 4.400 1.00 89.75 73 ASP A C 1
ATOM 583 O O . ASP A 1 73 ? -6.335 9.405 5.151 1.00 89.75 73 ASP A O 1
ATOM 587 N N . ILE A 1 74 ? -4.897 7.902 4.330 1.00 85.62 74 ILE A N 1
ATOM 588 C CA . ILE A 1 74 ? -5.391 6.787 5.152 1.00 85.62 74 ILE A CA 1
ATOM 589 C C . ILE A 1 74 ? -5.261 7.115 6.644 1.00 85.62 74 ILE A C 1
ATOM 591 O O . ILE A 1 74 ? -6.196 6.878 7.400 1.00 85.62 74 ILE A O 1
ATOM 595 N N . GLU A 1 75 ? -4.142 7.691 7.087 1.00 83.62 75 GLU A N 1
ATOM 596 C CA . GLU A 1 75 ? -3.953 8.083 8.490 1.00 83.62 75 GLU A CA 1
ATOM 597 C C . GLU A 1 75 ? -4.953 9.153 8.953 1.00 83.62 75 GLU A C 1
ATOM 599 O O . GLU A 1 75 ? -5.348 9.165 10.119 1.00 83.62 75 GLU A O 1
ATOM 604 N N . GLN A 1 76 ? -5.355 10.061 8.060 1.00 87.38 76 GLN A N 1
ATOM 605 C CA . GLN A 1 76 ? -6.223 11.197 8.385 1.00 87.38 76 GLN A CA 1
ATOM 606 C C . GLN A 1 76 ? -7.711 10.914 8.155 1.00 87.38 76 GLN A C 1
ATOM 608 O O . GLN A 1 76 ? -8.555 11.466 8.859 1.00 87.38 76 GLN A O 1
ATOM 613 N N . ASN A 1 77 ? -8.024 10.060 7.184 1.00 86.88 77 ASN A N 1
ATOM 614 C CA . ASN A 1 77 ? -9.353 9.849 6.614 1.00 86.88 77 ASN A CA 1
ATOM 615 C C . ASN A 1 77 ? -9.697 8.355 6.521 1.00 86.88 77 ASN A C 1
ATOM 617 O O . ASN A 1 77 ? -10.359 7.915 5.577 1.00 86.88 77 ASN A O 1
ATOM 621 N N . ILE A 1 78 ? -9.253 7.562 7.499 1.00 87.69 78 ILE A N 1
ATOM 622 C CA . ILE A 1 78 ? -9.646 6.158 7.606 1.00 87.69 78 ILE A CA 1
ATOM 623 C C . ILE A 1 78 ? -11.173 6.042 7.740 1.00 87.69 78 ILE A C 1
ATOM 625 O O . ILE A 1 78 ? -11.805 6.706 8.566 1.00 87.69 78 ILE A O 1
ATOM 629 N N . THR A 1 79 ? -11.786 5.198 6.915 1.00 86.25 79 THR A N 1
ATOM 630 C CA . THR A 1 79 ? -13.233 4.960 6.965 1.00 86.25 79 THR A CA 1
ATOM 631 C C . THR A 1 79 ? -13.586 3.935 8.043 1.00 86.25 79 THR A C 1
ATOM 633 O O . THR A 1 79 ? -12.776 3.079 8.404 1.00 86.25 79 THR A O 1
ATOM 636 N N . GLN A 1 80 ? -14.827 3.968 8.542 1.00 88.12 80 GLN A N 1
ATOM 637 C CA . GLN A 1 80 ? -15.291 2.961 9.503 1.00 88.12 80 GLN A CA 1
ATOM 638 C C . GLN A 1 80 ? -15.241 1.543 8.911 1.00 88.12 80 GLN A C 1
ATOM 640 O O . GLN A 1 80 ? -14.873 0.605 9.605 1.00 88.12 80 GLN A O 1
ATOM 645 N N . GLU A 1 81 ? -15.522 1.391 7.615 1.00 88.06 81 GLU A N 1
ATOM 646 C CA . GLU A 1 81 ? -15.418 0.102 6.925 1.00 88.06 81 GLU A CA 1
ATOM 647 C C . GLU A 1 81 ? -13.975 -0.434 6.903 1.00 88.06 81 GLU A C 1
ATOM 649 O O . GLU A 1 81 ? -13.753 -1.630 7.111 1.00 88.06 81 GLU A O 1
ATOM 654 N N . GLN A 1 82 ? -12.986 0.444 6.704 1.00 87.19 82 GLN A N 1
ATOM 655 C CA . GLN A 1 82 ? -11.566 0.094 6.795 1.00 87.19 82 GLN A CA 1
ATOM 656 C C . GLN A 1 82 ? -11.198 -0.332 8.223 1.00 87.19 82 GLN A C 1
ATOM 658 O O . GLN A 1 82 ? -10.566 -1.374 8.397 1.00 87.19 82 GLN A O 1
ATOM 663 N N . ILE A 1 83 ? -11.652 0.404 9.247 1.00 87.25 83 ILE A N 1
ATOM 664 C CA . ILE A 1 83 ? -11.444 0.060 10.668 1.00 87.25 83 ILE A CA 1
ATOM 665 C C . ILE A 1 83 ? -12.041 -1.313 10.997 1.00 87.25 83 ILE A C 1
ATOM 667 O O . ILE A 1 83 ? -11.361 -2.165 11.578 1.00 87.25 83 ILE A O 1
ATOM 671 N N . ASP A 1 84 ? -13.294 -1.543 10.612 1.00 89.94 84 ASP A N 1
ATOM 672 C CA . ASP A 1 84 ? -14.001 -2.795 10.872 1.00 89.94 84 ASP A CA 1
ATOM 673 C C . ASP A 1 84 ? -13.316 -3.957 10.142 1.00 89.94 84 ASP A C 1
ATOM 675 O O . ASP A 1 84 ? -13.116 -5.032 10.707 1.00 89.94 84 ASP A O 1
ATOM 679 N N . CYS A 1 85 ? -12.888 -3.746 8.895 1.00 89.31 85 CYS A N 1
ATOM 680 C CA . CYS A 1 85 ? -12.145 -4.745 8.137 1.00 89.31 85 CYS A CA 1
ATOM 681 C C . CYS A 1 85 ? -10.797 -5.078 8.785 1.00 89.31 85 CYS A C 1
ATOM 683 O O . CYS A 1 85 ? -10.466 -6.261 8.919 1.00 89.31 85 CYS A O 1
ATOM 685 N N . PHE A 1 86 ? -10.025 -4.068 9.201 1.00 89.50 86 PHE A N 1
ATOM 686 C CA . PHE A 1 86 ? -8.744 -4.277 9.874 1.00 89.50 86 PHE A CA 1
ATOM 687 C C . PHE A 1 86 ? -8.936 -5.097 11.145 1.00 89.50 86 PHE A C 1
ATOM 689 O O . PHE A 1 86 ? -8.280 -6.123 11.320 1.00 89.50 86 PHE A O 1
ATOM 696 N N . THR A 1 87 ? -9.899 -4.689 11.971 1.00 90.75 87 THR A N 1
ATOM 697 C CA . THR A 1 87 ? -10.234 -5.331 13.244 1.00 90.75 87 THR A CA 1
ATOM 698 C C . THR A 1 87 ? -10.643 -6.792 13.034 1.00 90.75 87 THR A C 1
ATOM 700 O O . THR A 1 87 ? -10.079 -7.685 13.662 1.00 90.75 87 THR A O 1
ATOM 703 N N . ASN A 1 88 ? -11.509 -7.071 12.055 1.00 92.94 88 ASN A N 1
ATOM 704 C CA . ASN A 1 88 ? -11.911 -8.435 11.696 1.00 92.94 88 ASN A CA 1
ATOM 705 C C . ASN A 1 88 ? -10.762 -9.286 11.124 1.00 92.94 88 ASN A C 1
ATOM 707 O O . ASN A 1 88 ? -10.754 -10.507 11.277 1.00 92.94 88 ASN A O 1
ATOM 711 N N . SER A 1 89 ? -9.789 -8.668 10.451 1.00 90.62 89 SER A N 1
ATOM 712 C CA . SER A 1 89 ? -8.694 -9.379 9.776 1.00 90.62 89 SER A CA 1
ATOM 713 C C . SER A 1 89 ? -7.625 -9.908 10.733 1.00 90.62 89 SER A C 1
ATOM 715 O O . SER A 1 89 ? -7.013 -10.949 10.461 1.00 90.62 89 SER A O 1
ATOM 717 N N . VAL A 1 90 ? -7.379 -9.191 11.833 1.00 91.25 90 VAL A N 1
ATOM 718 C CA . VAL A 1 90 ? -6.359 -9.551 12.835 1.00 91.25 90 VAL A CA 1
ATOM 719 C C . VAL A 1 90 ? -6.956 -9.977 14.180 1.00 91.25 90 VAL A C 1
ATOM 721 O O . VAL A 1 90 ? -6.278 -10.659 14.942 1.00 91.25 90 VAL A O 1
ATOM 724 N N . GLY A 1 91 ? -8.226 -9.655 14.437 1.00 93.06 91 GLY A N 1
ATOM 725 C CA . GLY A 1 91 ? -8.923 -9.870 15.704 1.00 93.06 91 GLY A CA 1
ATOM 726 C C . GLY A 1 91 ? -8.766 -8.689 16.668 1.00 93.06 91 GLY A C 1
ATOM 727 O O . GLY A 1 91 ? -7.720 -8.044 16.702 1.00 93.06 91 GLY A O 1
ATOM 728 N N . ASP A 1 92 ? -9.793 -8.424 17.481 1.00 91.56 92 ASP A N 1
ATOM 729 C CA . ASP A 1 92 ? -9.889 -7.246 18.362 1.00 91.56 92 ASP A CA 1
ATOM 730 C C . ASP A 1 92 ? -8.684 -7.046 19.288 1.00 91.56 92 ASP A C 1
ATOM 732 O O . ASP A 1 92 ? -8.207 -5.924 19.462 1.00 91.56 92 ASP A O 1
ATOM 736 N N . GLU A 1 93 ? -8.198 -8.120 19.915 1.00 92.00 93 GLU A N 1
ATOM 737 C CA . GLU A 1 93 ? -7.055 -8.042 20.833 1.00 92.00 93 GLU A CA 1
ATOM 738 C C . GLU A 1 93 ? -5.783 -7.654 20.082 1.00 92.00 93 GLU A C 1
ATOM 740 O O . GLU A 1 93 ? -5.091 -6.714 20.475 1.00 92.00 93 GLU A O 1
ATOM 745 N N . ARG A 1 94 ? -5.534 -8.294 18.936 1.00 92.44 94 ARG A N 1
ATOM 746 C CA . ARG A 1 94 ? -4.363 -7.995 18.114 1.00 92.44 94 ARG A CA 1
ATOM 747 C C . ARG A 1 94 ? -4.447 -6.611 17.475 1.00 92.44 94 ARG A C 1
ATOM 749 O O . ARG A 1 94 ? -3.438 -5.920 17.390 1.00 92.44 94 ARG A O 1
ATOM 756 N N . ALA A 1 95 ? -5.637 -6.163 17.078 1.00 88.06 95 ALA A N 1
ATOM 757 C CA . ALA A 1 95 ? -5.849 -4.813 16.563 1.00 88.06 95 ALA A CA 1
ATOM 758 C C . ALA A 1 95 ? -5.470 -3.749 17.609 1.00 88.06 95 ALA A C 1
ATOM 760 O O . ALA A 1 95 ? -4.797 -2.775 17.277 1.00 88.06 95 ALA A O 1
ATOM 761 N N . LYS A 1 96 ? -5.831 -3.958 18.884 1.00 88.81 96 LYS A N 1
ATOM 762 C CA . LYS A 1 96 ? -5.442 -3.064 19.990 1.00 88.81 96 LYS A CA 1
ATOM 763 C C . LYS A 1 96 ? -3.933 -3.044 20.217 1.00 88.81 96 LYS A C 1
ATOM 765 O O . LYS A 1 96 ? -3.376 -1.972 20.439 1.00 88.81 96 LYS A O 1
ATOM 770 N N . GLU A 1 97 ? -3.273 -4.197 20.147 1.00 89.12 97 GLU A N 1
ATOM 771 C CA . GLU A 1 97 ? -1.811 -4.276 20.249 1.00 89.12 97 GLU A CA 1
ATOM 772 C C . GLU A 1 97 ? -1.122 -3.513 19.118 1.00 89.12 97 GLU A C 1
ATOM 774 O O . GLU A 1 97 ? -0.237 -2.706 19.389 1.00 89.12 97 GLU A O 1
ATOM 779 N N . LEU A 1 98 ? -1.578 -3.694 17.874 1.00 83.50 98 LEU A N 1
ATOM 780 C CA . LEU A 1 98 ? -0.998 -3.049 16.692 1.00 83.50 98 LEU A CA 1
ATOM 781 C C . LEU A 1 98 ? -1.088 -1.519 16.726 1.00 83.50 98 LEU A C 1
ATOM 783 O O . LEU A 1 98 ? -0.220 -0.838 16.182 1.00 83.50 98 LEU A O 1
ATOM 787 N N . VAL A 1 99 ? -2.102 -0.961 17.392 1.00 82.00 99 VAL A N 1
ATOM 788 C CA . VAL A 1 99 ? -2.204 0.491 17.620 1.00 82.00 99 VAL A CA 1
ATOM 789 C C . VAL A 1 99 ? -1.084 0.996 18.540 1.00 82.00 99 VAL A C 1
ATOM 791 O O . VAL A 1 99 ? -0.619 2.127 18.383 1.00 82.00 99 VAL A O 1
ATOM 794 N N . ILE A 1 100 ? -0.641 0.167 19.487 1.00 82.88 100 ILE A N 1
ATOM 795 C CA . ILE A 1 100 ? 0.376 0.511 20.486 1.00 82.88 100 ILE A CA 1
ATOM 796 C C . ILE A 1 100 ? 1.781 0.211 19.956 1.00 82.88 100 ILE A C 1
ATOM 798 O O . ILE A 1 100 ? 2.648 1.083 19.991 1.00 82.88 100 ILE A O 1
ATOM 802 N N . ASP A 1 101 ? 2.013 -1.017 19.489 1.00 85.94 101 ASP A N 1
ATOM 803 C CA . ASP A 1 101 ? 3.336 -1.521 19.109 1.00 85.94 101 ASP A CA 1
ATOM 804 C C . ASP A 1 101 ? 3.751 -1.129 17.681 1.00 85.94 101 ASP A C 1
ATOM 806 O O . ASP A 1 101 ? 4.947 -1.060 17.388 1.00 85.94 101 ASP A O 1
ATOM 810 N N . LYS A 1 102 ? 2.772 -0.837 16.809 1.00 84.25 102 LYS A N 1
ATOM 811 C CA . LYS A 1 102 ? 2.941 -0.531 15.381 1.00 84.25 102 LYS A CA 1
ATOM 812 C C . LYS A 1 102 ? 3.840 -1.532 14.645 1.00 84.25 102 LYS A C 1
ATOM 814 O O . LYS A 1 102 ? 4.563 -1.152 13.724 1.00 84.25 102 LYS A O 1
ATOM 819 N N . ASN A 1 103 ? 3.795 -2.807 15.034 1.00 87.25 103 ASN A N 1
ATOM 820 C CA . ASN A 1 103 ? 4.682 -3.846 14.517 1.00 87.25 103 ASN A CA 1
ATOM 821 C C . ASN A 1 103 ? 3.906 -5.071 13.992 1.00 87.25 103 ASN A C 1
ATOM 823 O O . ASN A 1 103 ? 3.918 -6.142 14.613 1.00 87.25 103 ASN A O 1
ATOM 827 N N . PRO A 1 104 ? 3.218 -4.939 12.842 1.00 87.56 104 PRO A N 1
ATOM 828 C CA . PRO A 1 104 ? 2.550 -6.061 12.201 1.00 87.56 104 PRO A CA 1
ATOM 829 C C . PRO A 1 104 ? 3.553 -7.025 11.563 1.00 87.56 104 PRO A C 1
ATOM 831 O O . PRO A 1 104 ? 4.547 -6.636 10.948 1.00 87.56 104 PRO A O 1
ATOM 834 N N . THR A 1 105 ? 3.255 -8.315 11.645 1.00 91.12 105 THR A N 1
ATOM 835 C CA . THR A 1 105 ? 3.958 -9.353 10.891 1.00 91.12 105 THR A CA 1
ATOM 836 C C . THR A 1 105 ? 3.703 -9.198 9.385 1.00 91.12 105 THR A C 1
ATOM 838 O O . THR A 1 105 ? 2.669 -8.662 8.977 1.00 91.12 105 THR A O 1
ATOM 841 N N . PRO A 1 106 ? 4.566 -9.748 8.510 1.00 86.62 106 PRO A N 1
ATOM 842 C CA . PRO A 1 106 ? 4.338 -9.703 7.062 1.00 86.62 106 PRO A CA 1
ATOM 843 C C . PRO A 1 106 ? 2.985 -10.283 6.615 1.00 86.62 106 PRO A C 1
ATOM 845 O O . PRO A 1 106 ? 2.389 -9.809 5.651 1.00 86.62 106 PRO A O 1
ATOM 848 N N . GLN A 1 107 ? 2.477 -11.299 7.320 1.00 88.25 107 GLN A N 1
ATOM 849 C CA . GLN A 1 107 ? 1.165 -11.885 7.029 1.00 88.25 107 GLN A CA 1
ATOM 850 C C . GLN A 1 107 ? 0.020 -10.960 7.447 1.00 88.25 107 GLN A C 1
ATOM 852 O O . GLN A 1 107 ? -0.980 -10.876 6.738 1.00 88.25 107 GLN A O 1
ATOM 857 N N . GLU A 1 108 ? 0.162 -10.257 8.572 1.00 87.06 108 GLU A N 1
ATOM 858 C CA . GLU A 1 108 ? -0.800 -9.240 9.001 1.00 87.06 108 GLU A CA 1
ATOM 859 C C . GLU A 1 108 ? -0.821 -8.074 8.017 1.00 87.06 108 GLU A C 1
ATOM 861 O O . GLU A 1 108 ? -1.903 -7.690 7.596 1.00 87.06 108 GLU A O 1
ATOM 866 N N . ILE A 1 109 ? 0.337 -7.598 7.545 1.00 83.88 109 ILE A N 1
ATOM 867 C CA . ILE A 1 109 ? 0.411 -6.558 6.504 1.00 83.88 109 ILE A CA 1
ATOM 868 C C . ILE A 1 109 ? -0.381 -6.975 5.260 1.00 83.88 109 ILE A C 1
ATOM 870 O O . ILE A 1 109 ? -1.171 -6.187 4.755 1.00 83.88 109 ILE A O 1
ATOM 874 N N . LEU A 1 110 ? -0.232 -8.219 4.795 1.00 85.81 110 LEU A N 1
ATOM 875 C CA . LEU A 1 110 ? -0.969 -8.723 3.631 1.00 85.81 110 LEU A CA 1
ATOM 876 C C . LEU A 1 110 ? -2.482 -8.856 3.876 1.00 85.81 110 LEU A C 1
ATOM 878 O O . LEU A 1 110 ? -3.276 -8.760 2.944 1.00 85.81 110 LEU A O 1
ATOM 882 N N . LYS A 1 111 ? -2.904 -9.146 5.109 1.00 88.06 111 LYS A N 1
ATOM 883 C CA . LYS A 1 111 ? -4.330 -9.184 5.454 1.00 88.06 111 LYS A CA 1
ATOM 884 C C . LYS A 1 111 ? -4.906 -7.774 5.511 1.00 88.06 111 LYS A C 1
ATOM 886 O O . LYS A 1 111 ? -5.924 -7.516 4.883 1.00 88.06 111 LYS A O 1
ATOM 891 N N . LEU A 1 112 ? -4.223 -6.879 6.222 1.00 86.69 112 LEU A N 1
ATOM 892 C CA . LEU A 1 112 ? -4.603 -5.480 6.372 1.00 86.69 112 LEU A CA 1
ATOM 893 C C . LEU A 1 112 ? -4.611 -4.778 5.010 1.00 86.69 112 LEU A C 1
ATOM 895 O O . LEU A 1 112 ? -5.541 -4.041 4.722 1.00 86.69 112 LEU A O 1
ATOM 899 N N . SER A 1 113 ? -3.663 -5.066 4.115 1.00 85.31 113 SER A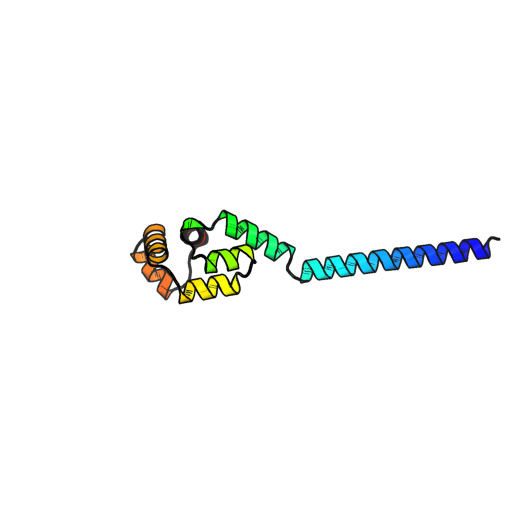 N 1
ATOM 900 C CA . SER A 1 113 ? -3.636 -4.440 2.790 1.00 85.31 113 SER A CA 1
ATOM 901 C C . SER A 1 113 ? -4.906 -4.673 1.977 1.00 85.31 113 SER A C 1
ATOM 903 O O . SER A 1 113 ? -5.167 -3.859 1.118 1.00 85.31 113 SER A O 1
ATOM 905 N N . LYS A 1 114 ? -5.682 -5.736 2.241 1.00 86.75 114 LYS A N 1
ATOM 906 C CA . LYS A 1 114 ? -6.970 -6.021 1.573 1.00 86.75 114 LYS A CA 1
ATOM 907 C C . LYS A 1 114 ? -8.147 -5.229 2.143 1.00 86.75 114 LYS A C 1
ATOM 909 O O . LYS A 1 114 ? -9.265 -5.338 1.651 1.00 86.75 114 LYS A O 1
ATOM 914 N N . CYS A 1 115 ? -7.931 -4.558 3.264 1.00 85.88 115 CYS A N 1
ATOM 915 C CA . CYS A 1 115 ? -8.892 -3.634 3.844 1.00 85.88 115 CYS A CA 1
ATOM 916 C C . CYS A 1 115 ? -8.708 -2.221 3.311 1.00 85.88 115 CYS A C 1
ATOM 918 O O . CYS A 1 115 ? -9.620 -1.418 3.454 1.00 85.88 115 CYS A O 1
ATOM 920 N N . LEU A 1 116 ? -7.548 -1.953 2.718 1.00 81.25 116 LEU A N 1
ATOM 921 C CA . LEU A 1 116 ? -7.302 -0.824 1.844 1.00 81.25 116 LEU A CA 1
ATOM 922 C C . LEU A 1 116 ? -7.684 -1.244 0.441 1.00 81.25 116 LEU A C 1
ATOM 924 O O . LEU A 1 116 ? -7.391 -2.403 0.094 1.00 81.25 116 LEU A O 1
#

Sequence (116 aa):
MFKIVKTVFMLIMIL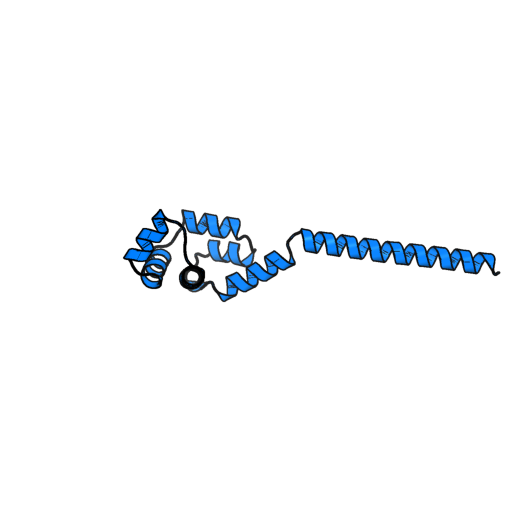VGLVIIFASYHLYKGFKSGDITSYFMKYAAKSIVDRTKLSPTQVEYLDAGDFESLVKDIEQNITQEQIDCFTNSVGDERAKELVIDKNPTPQEILKLSKCL

Secondary structure (DSSP, 8-state):
-HHHHHHHHHHHHHHHHHHHHHHHHHHHHHHHTTHHHHHHHHHHHHHHS-GGGS-HHHHHHHHHT-HHHHHHHHHHS--HHHHHHHHHHH-HHHHHHHHHH----HHHHHHHTTT-

Radius of gyration: 24.99 Å; chains: 1; bounding box: 60×23×70 Å

Foldseek 3Di:
DVVVVVVVVVVVVVVVVVVVVVVVVVVVCCVVVCVVVLVVVLVVLVVLAQCVLDDPVLVVCSVVSVVVVNVVCCVVPPDPQLVVQLCVQQHVVVSVVCVPVVDDDPVSVSSSSHSD

pLDDT: mean 82.15, std 9.21, range [55.47, 93.06]